Protein AF-A0A3A0EJ07-F1 (afdb_monomer_lite)

Sequence (93 aa):
MGAGAQTPLHGRLADVAAPVLLVAGAEDARFAAIARELAAAIPNARAALVPDAGHAVHLEKPRAFTALLRDFLARADAGRAPFHPPHAEEMRA

pLDDT: mean 86.98, std 17.7, range [43.0, 98.56]

Radius of gyration: 14.69 Å; chains: 1; bounding box: 44×26×38 Å

Foldseek 3Di:
DDPDDDDDCLVCLQVDPAAEEAEAEPVAVVSQVVQVVSQVSHPRYDYDYQYPDHGCCCVRPVPLVVVSVVQSVVCSVVVDGDDDDDDPVVRPD

Secondary structure (DSSP, 8-state):
-----PPP-GGGGGG--S-EEEEEETT-HHHHHHHHHHHHHSTTEEEEEETT--S-HHHHSHHHHHHHHHHHHHHHHTT----PPPPTTGGG-

Structure (mmCIF, N/CA/C/O backbone):
data_AF-A0A3A0EJ07-F1
#
_entry.id   AF-A0A3A0EJ07-F1
#
loop_
_atom_site.group_PDB
_atom_site.id
_atom_site.type_symbol
_atom_site.label_atom_id
_atom_site.label_alt_id
_atom_site.label_comp_id
_atom_site.label_asym_id
_atom_site.label_entity_id
_atom_site.label_seq_id
_atom_site.pdbx_PDB_ins_code
_atom_site.Cartn_x
_atom_site.Cartn_y
_atom_site.Cartn_z
_atom_site.occupancy
_atom_site.B_iso_or_equiv
_atom_site.auth_seq_id
_atom_site.auth_comp_id
_atom_site.auth_asym_id
_atom_site.auth_atom_id
_atom_site.pdbx_PDB_model_num
ATOM 1 N N . MET A 1 1 ? 28.458 3.612 11.582 1.00 49.59 1 MET A N 1
ATOM 2 C CA . MET A 1 1 ? 27.068 3.949 11.207 1.00 49.59 1 MET A CA 1
ATOM 3 C C . MET A 1 1 ? 26.164 2.876 11.791 1.00 49.59 1 MET A C 1
ATOM 5 O O . MET A 1 1 ? 26.390 1.712 11.492 1.00 49.59 1 MET A O 1
ATOM 9 N N . GLY A 1 2 ? 25.257 3.220 12.707 1.00 70.62 2 GLY A N 1
ATOM 10 C CA . GLY A 1 2 ? 24.337 2.250 13.315 1.00 70.62 2 GLY A CA 1
ATOM 11 C C . GLY A 1 2 ? 23.078 2.119 12.463 1.00 70.62 2 GLY A C 1
ATOM 12 O O . GLY A 1 2 ? 22.522 3.135 12.067 1.00 70.62 2 GLY A O 1
ATOM 13 N N . ALA A 1 3 ? 22.635 0.893 12.185 1.00 66.75 3 ALA A N 1
ATOM 14 C CA . ALA A 1 3 ? 21.564 0.583 11.231 1.00 66.75 3 ALA A CA 1
ATOM 15 C C . ALA A 1 3 ? 20.156 1.090 11.613 1.00 66.75 3 ALA A C 1
ATOM 17 O O . ALA A 1 3 ? 19.215 0.793 10.891 1.00 66.75 3 ALA A O 1
ATOM 18 N N . GLY A 1 4 ? 20.002 1.830 12.720 1.00 76.19 4 GLY A N 1
ATOM 19 C CA . GLY A 1 4 ? 18.703 2.240 13.254 1.00 76.19 4 GLY A CA 1
ATOM 20 C C . GLY A 1 4 ? 17.816 1.030 13.559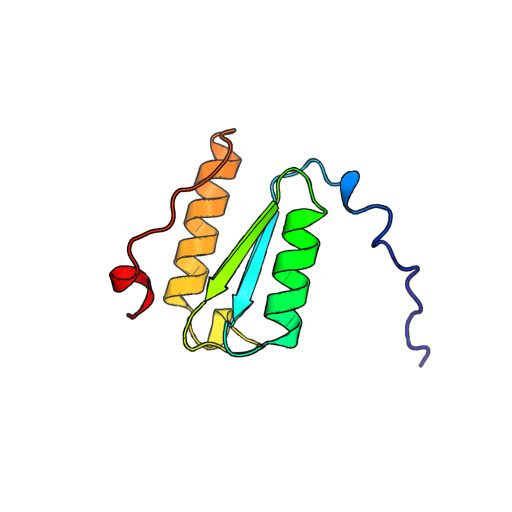 1.00 76.19 4 GLY A C 1
ATOM 21 O O . GLY A 1 4 ? 17.115 0.527 12.692 1.00 76.19 4 GLY A O 1
ATOM 22 N N . ALA A 1 5 ? 17.820 0.539 14.797 1.00 81.75 5 ALA A N 1
ATOM 23 C CA . ALA A 1 5 ? 16.889 -0.517 15.185 1.00 81.75 5 ALA A CA 1
ATOM 24 C C . ALA A 1 5 ? 15.541 0.113 15.560 1.00 81.75 5 ALA A C 1
ATOM 26 O O . ALA A 1 5 ? 15.412 0.701 16.632 1.00 81.75 5 ALA A O 1
ATOM 27 N N . GLN A 1 6 ? 14.544 0.012 14.680 1.00 85.38 6 GLN A N 1
ATOM 28 C CA . GLN A 1 6 ? 13.170 0.372 15.026 1.00 85.38 6 GLN A CA 1
ATOM 29 C C . GLN A 1 6 ? 12.460 -0.837 15.638 1.00 85.38 6 GLN A C 1
ATOM 31 O O . GLN A 1 6 ? 12.507 -1.939 15.089 1.00 85.38 6 GLN A O 1
ATOM 36 N N . THR A 1 7 ? 11.769 -0.625 16.758 1.00 90.38 7 THR A N 1
ATOM 37 C CA . THR A 1 7 ? 10.895 -1.642 17.351 1.00 90.38 7 THR A CA 1
ATOM 38 C C . THR A 1 7 ? 9.834 -2.084 16.334 1.00 90.38 7 THR A C 1
ATOM 40 O O . THR A 1 7 ? 9.192 -1.225 15.722 1.00 90.38 7 THR A O 1
ATOM 43 N N . PRO A 1 8 ? 9.602 -3.397 16.149 1.00 90.88 8 PRO A N 1
ATOM 44 C CA . PRO A 1 8 ? 8.537 -3.878 15.277 1.00 90.88 8 PRO A CA 1
ATOM 45 C C . PRO A 1 8 ? 7.161 -3.367 15.731 1.00 90.88 8 PRO A C 1
ATOM 47 O O . PRO A 1 8 ? 6.796 -3.520 16.894 1.00 90.88 8 PRO A O 1
ATOM 50 N N . LEU A 1 9 ? 6.375 -2.800 14.809 1.00 93.56 9 LEU A N 1
ATOM 51 C CA . LEU A 1 9 ? 5.039 -2.246 15.096 1.00 93.56 9 LEU A CA 1
ATOM 52 C C . LEU A 1 9 ? 3.879 -3.133 14.612 1.00 93.56 9 LEU A C 1
ATOM 54 O O . LEU A 1 9 ? 2.726 -2.725 14.702 1.00 93.56 9 LEU A O 1
ATOM 58 N N . HIS A 1 10 ? 4.153 -4.354 14.142 1.00 93.25 10 HIS A N 1
ATOM 59 C CA . HIS A 1 10 ? 3.132 -5.277 13.621 1.00 93.25 10 HIS A CA 1
ATOM 60 C C . HIS A 1 10 ? 1.982 -5.529 14.615 1.00 93.25 10 HIS A C 1
ATOM 62 O O . HIS A 1 10 ? 0.825 -5.597 14.214 1.00 93.25 10 HIS A O 1
ATOM 68 N N . GLY A 1 11 ? 2.274 -5.581 15.922 1.00 95.25 11 GLY A N 1
ATOM 69 C CA . GLY A 1 11 ? 1.259 -5.753 16.972 1.00 95.25 11 GLY A CA 1
ATOM 70 C C . GLY A 1 11 ? 0.325 -4.553 17.179 1.00 95.25 11 GLY A C 1
ATOM 71 O O . GLY A 1 11 ? -0.598 -4.644 17.978 1.00 95.25 11 GLY A O 1
ATOM 72 N N . ARG A 1 12 ? 0.560 -3.434 16.483 1.00 96.31 12 ARG A N 1
ATOM 73 C CA . ARG A 1 12 ? -0.215 -2.188 16.582 1.00 96.31 12 ARG A CA 1
ATOM 74 C C . ARG A 1 12 ? -0.926 -1.810 15.285 1.00 96.31 12 ARG A C 1
ATOM 76 O O . ARG A 1 12 ? -1.467 -0.717 15.182 1.00 96.31 12 ARG A O 1
ATOM 83 N N . LEU A 1 13 ? -0.933 -2.688 14.282 1.00 96.81 13 LEU A N 1
ATOM 84 C CA . LEU A 1 13 ? -1.594 -2.410 13.000 1.00 96.81 13 LEU A CA 1
ATOM 85 C C . LEU A 1 13 ? -3.101 -2.150 13.163 1.00 96.81 13 LEU A C 1
ATOM 87 O O . LEU A 1 13 ? -3.655 -1.314 12.454 1.00 96.81 13 LEU A O 1
ATOM 91 N N . ALA A 1 14 ? -3.733 -2.792 14.150 1.00 97.00 14 ALA A N 1
ATOM 92 C CA . ALA A 1 14 ? -5.133 -2.566 14.500 1.00 97.00 14 ALA A CA 1
ATOM 93 C C . ALA A 1 14 ? -5.419 -1.151 15.046 1.00 97.00 14 ALA A C 1
ATOM 95 O O . ALA A 1 14 ? -6.560 -0.700 14.973 1.00 97.00 14 ALA A O 1
ATOM 96 N N . ASP A 1 15 ? -4.403 -0.429 15.537 1.00 97.38 15 ASP A N 1
ATOM 97 C CA . ASP A 1 15 ? -4.548 0.945 16.044 1.00 97.38 15 ASP A CA 1
ATOM 98 C C . ASP A 1 15 ? -4.728 1.967 14.900 1.00 97.38 15 ASP A C 1
ATOM 100 O O . ASP A 1 15 ? -5.064 3.131 15.137 1.00 97.38 15 ASP A O 1
ATOM 104 N N . VAL A 1 16 ? -4.469 1.574 13.646 1.00 96.38 16 VAL A N 1
ATOM 105 C CA . VAL A 1 16 ? -4.543 2.468 12.485 1.00 96.38 16 VAL A CA 1
ATOM 106 C C . VAL A 1 16 ? -6.004 2.683 12.086 1.00 96.38 16 VAL A C 1
ATOM 108 O O . VAL A 1 16 ? -6.603 1.882 11.372 1.00 96.38 16 VAL A O 1
ATOM 111 N N . ALA A 1 17 ? -6.572 3.804 12.533 1.00 92.88 17 ALA A N 1
ATOM 112 C CA . ALA A 1 17 ? -7.957 4.177 12.238 1.00 92.88 17 ALA A CA 1
ATOM 113 C C . ALA A 1 17 ? -8.145 4.856 10.866 1.00 92.88 17 ALA A C 1
ATOM 115 O O . ALA A 1 17 ? -9.244 4.826 10.311 1.00 92.88 17 ALA A O 1
ATOM 116 N N . ALA A 1 18 ? -7.097 5.471 10.310 1.00 93.31 18 ALA A N 1
ATOM 117 C CA . ALA A 1 18 ? -7.175 6.152 9.019 1.00 93.31 18 ALA A CA 1
ATOM 118 C C . ALA A 1 18 ? -7.396 5.154 7.859 1.00 93.31 18 ALA A C 1
ATOM 120 O O . ALA A 1 18 ? -6.931 4.017 7.945 1.00 93.31 18 ALA A O 1
ATOM 121 N N . PRO A 1 19 ? -8.055 5.558 6.756 1.00 95.38 19 PRO A N 1
ATOM 122 C CA . PRO A 1 19 ? -8.095 4.758 5.535 1.00 95.38 19 PRO A CA 1
ATOM 123 C C . PRO A 1 19 ? -6.686 4.484 5.000 1.00 95.38 19 PRO A C 1
ATOM 125 O O . PRO A 1 19 ? -5.857 5.393 4.946 1.00 95.38 19 PRO A O 1
ATOM 128 N N . VAL A 1 20 ? -6.421 3.252 4.561 1.00 96.81 20 VAL A N 1
ATOM 129 C CA . VAL A 1 20 ? -5.107 2.844 4.040 1.00 96.81 20 VAL A CA 1
ATOM 130 C C . VAL A 1 20 ? -5.251 2.182 2.671 1.00 96.81 20 VAL A C 1
ATOM 132 O O . VAL A 1 20 ? -6.037 1.255 2.474 1.00 96.81 20 VAL A O 1
ATOM 135 N N . LEU A 1 21 ? -4.440 2.629 1.716 1.00 97.88 21 LEU A N 1
ATOM 136 C CA . LEU A 1 21 ? -4.225 1.944 0.447 1.00 97.88 21 LEU A CA 1
ATOM 137 C C . LEU A 1 21 ? -2.798 1.385 0.421 1.00 97.88 21 LEU A C 1
ATOM 139 O O . LEU A 1 21 ? -1.830 2.139 0.464 1.00 97.88 21 LEU A O 1
ATOM 143 N N . LEU A 1 22 ? -2.682 0.064 0.317 1.00 98.31 22 LEU A N 1
ATOM 144 C CA . LEU A 1 22 ? -1.428 -0.653 0.107 1.00 98.31 22 LEU A CA 1
ATOM 145 C C . LEU A 1 22 ? -1.313 -0.969 -1.385 1.00 98.31 22 LEU A C 1
ATOM 147 O O . LEU A 1 22 ? -2.188 -1.633 -1.937 1.00 98.31 22 LEU A O 1
ATOM 151 N N . VAL A 1 23 ? -0.252 -0.504 -2.042 1.00 98.38 23 VAL A N 1
ATOM 152 C CA . VAL A 1 23 ? -0.003 -0.771 -3.467 1.00 98.38 23 VAL A CA 1
ATOM 153 C C . VAL A 1 23 ? 1.264 -1.601 -3.598 1.00 98.38 23 VAL A C 1
ATOM 155 O O . VAL A 1 23 ? 2.305 -1.210 -3.074 1.00 98.38 23 VAL A O 1
ATOM 158 N N . ALA A 1 24 ? 1.182 -2.730 -4.297 1.00 98.56 24 ALA A N 1
ATOM 159 C CA . ALA A 1 24 ? 2.330 -3.586 -4.590 1.00 98.56 24 ALA A CA 1
ATOM 160 C C . ALA A 1 24 ? 2.236 -4.141 -6.015 1.00 98.56 24 ALA A C 1
ATOM 162 O O . ALA A 1 24 ? 1.146 -4.248 -6.576 1.00 98.56 24 ALA A O 1
ATOM 163 N N . GLY A 1 25 ? 3.375 -4.471 -6.617 1.00 98.50 25 GLY A N 1
ATOM 164 C CA . GLY A 1 25 ? 3.404 -5.129 -7.917 1.00 98.50 25 GLY A CA 1
ATOM 165 C C . GLY A 1 25 ? 3.113 -6.616 -7.774 1.00 98.50 25 GLY A C 1
ATOM 166 O O . GLY A 1 25 ? 3.526 -7.246 -6.801 1.00 98.50 25 GLY A O 1
ATOM 167 N N . ALA A 1 26 ? 2.370 -7.184 -8.720 1.00 98.00 26 ALA A N 1
ATOM 168 C CA . ALA A 1 26 ? 1.995 -8.594 -8.688 1.00 98.00 26 ALA A CA 1
ATOM 169 C C . ALA A 1 26 ? 3.191 -9.538 -8.919 1.00 98.00 26 ALA A C 1
ATOM 171 O O . ALA A 1 26 ? 3.136 -10.687 -8.482 1.00 98.00 26 ALA A O 1
ATOM 172 N N . GLU A 1 27 ? 4.259 -9.064 -9.568 1.00 98.19 27 GLU A N 1
ATOM 173 C CA . GLU A 1 27 ? 5.477 -9.846 -9.823 1.00 98.19 27 GLU A CA 1
ATOM 174 C C . GLU A 1 27 ? 6.440 -9.839 -8.623 1.00 98.19 27 GLU A C 1
ATOM 176 O O . GLU A 1 27 ? 7.289 -10.722 -8.498 1.00 98.19 27 GLU A O 1
ATOM 181 N N . ASP A 1 28 ? 6.271 -8.904 -7.681 1.00 97.88 28 ASP A N 1
ATOM 182 C CA . ASP A 1 28 ? 6.975 -8.912 -6.397 1.00 97.88 28 ASP A CA 1
ATOM 183 C C . ASP A 1 28 ? 6.201 -9.756 -5.373 1.00 97.88 28 ASP A C 1
ATOM 185 O O . ASP A 1 28 ? 5.482 -9.251 -4.506 1.00 97.88 28 ASP A O 1
ATOM 189 N N . ALA A 1 29 ? 6.344 -11.080 -5.479 1.00 97.81 29 ALA A N 1
ATOM 190 C CA . ALA A 1 29 ? 5.592 -12.040 -4.669 1.00 97.81 29 ALA A CA 1
ATOM 191 C C . ALA A 1 29 ? 5.712 -11.791 -3.153 1.00 97.81 29 ALA A C 1
ATOM 193 O O . ALA A 1 29 ? 4.738 -11.968 -2.416 1.00 97.81 29 ALA A O 1
ATOM 194 N N . ARG A 1 30 ? 6.887 -11.346 -2.685 1.00 98.00 30 ARG A N 1
ATOM 195 C CA . ARG A 1 30 ? 7.132 -11.059 -1.267 1.00 98.00 30 ARG A CA 1
ATOM 196 C C . ARG A 1 30 ? 6.300 -9.869 -0.807 1.00 98.00 30 ARG A C 1
ATOM 198 O O . ARG A 1 30 ? 5.585 -9.973 0.188 1.00 98.00 30 ARG A O 1
ATOM 205 N N . PHE A 1 31 ? 6.382 -8.746 -1.514 1.00 97.94 31 PH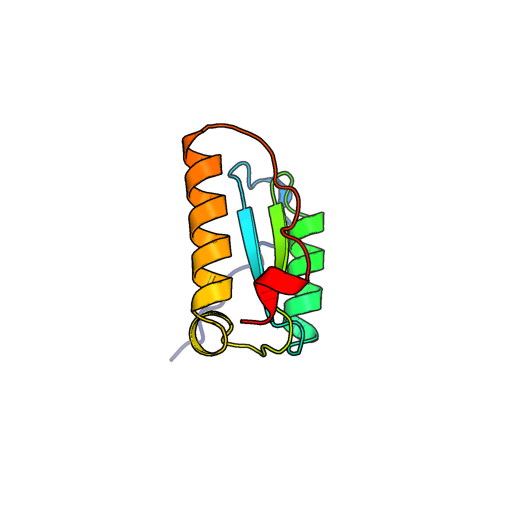E A N 1
ATOM 206 C CA . PHE A 1 31 ? 5.659 -7.541 -1.114 1.00 97.94 31 PHE A CA 1
ATOM 207 C C . PHE A 1 31 ? 4.161 -7.633 -1.421 1.00 97.94 31 PHE A C 1
ATOM 209 O O . PHE A 1 31 ? 3.360 -7.074 -0.675 1.00 97.94 31 PHE A O 1
ATOM 216 N N . ALA A 1 32 ? 3.754 -8.414 -2.424 1.00 98.12 32 ALA A N 1
ATOM 217 C CA . ALA A 1 32 ? 2.354 -8.750 -2.657 1.00 98.12 32 ALA A CA 1
ATOM 218 C C . ALA A 1 32 ? 1.748 -9.566 -1.500 1.00 98.12 32 ALA A C 1
ATOM 220 O O . ALA A 1 32 ? 0.599 -9.332 -1.123 1.00 98.12 32 ALA A O 1
ATOM 221 N N . ALA A 1 33 ? 2.497 -10.511 -0.918 1.00 98.44 33 ALA A N 1
ATOM 222 C CA . ALA A 1 33 ? 2.065 -11.245 0.274 1.00 98.44 33 ALA A CA 1
ATOM 223 C C . ALA A 1 33 ? 1.954 -10.316 1.492 1.00 98.44 33 ALA A C 1
ATOM 225 O O . ALA A 1 33 ? 0.890 -10.247 2.105 1.00 98.44 33 ALA A O 1
ATOM 226 N N . ILE A 1 34 ? 2.990 -9.512 1.759 1.00 98.19 34 ILE A N 1
ATOM 227 C CA . ILE A 1 34 ? 2.992 -8.533 2.859 1.00 98.19 34 ILE A CA 1
ATOM 228 C C . ILE A 1 34 ? 1.824 -7.546 2.721 1.00 98.19 34 ILE A C 1
ATOM 230 O O . ILE A 1 34 ? 1.131 -7.273 3.694 1.00 98.19 34 ILE A O 1
ATOM 234 N N . ALA A 1 35 ? 1.548 -7.031 1.519 1.00 98.19 35 ALA A N 1
ATOM 235 C CA . ALA A 1 35 ? 0.424 -6.123 1.297 1.00 98.19 35 ALA A CA 1
ATOM 236 C C . ALA A 1 35 ? -0.925 -6.776 1.644 1.00 98.19 35 ALA A C 1
ATOM 238 O O . ALA A 1 35 ? -1.780 -6.128 2.245 1.00 98.19 35 ALA A O 1
ATOM 239 N N . ARG A 1 36 ? -1.119 -8.060 1.314 1.00 98.06 36 ARG A N 1
ATOM 240 C CA . ARG A 1 36 ? -2.330 -8.801 1.705 1.00 98.06 36 ARG A CA 1
ATOM 241 C C . ARG A 1 36 ? -2.412 -9.007 3.218 1.00 98.06 36 ARG A C 1
ATOM 243 O O . ARG A 1 36 ? -3.478 -8.801 3.788 1.00 98.06 36 ARG A O 1
ATOM 250 N N . GLU A 1 37 ? -1.305 -9.369 3.861 1.00 97.81 37 GLU A N 1
ATOM 251 C CA . GLU A 1 37 ? -1.232 -9.543 5.318 1.00 97.81 37 GLU A CA 1
ATOM 252 C C . GLU A 1 37 ? -1.557 -8.238 6.059 1.00 97.81 37 GLU A C 1
ATOM 254 O O . GLU A 1 37 ? -2.392 -8.223 6.962 1.00 97.81 37 GLU A O 1
ATOM 259 N N . LEU A 1 38 ? -0.962 -7.121 5.634 1.00 97.81 38 LEU A N 1
ATOM 260 C CA . LEU A 1 38 ? -1.227 -5.802 6.209 1.00 97.81 38 LEU A CA 1
ATOM 261 C C . LEU A 1 38 ? -2.678 -5.360 5.979 1.00 97.81 38 LEU A C 1
ATOM 263 O O . LEU A 1 38 ? -3.291 -4.808 6.890 1.00 97.81 38 LEU A O 1
ATOM 267 N N . ALA A 1 39 ? -3.247 -5.630 4.800 1.00 97.38 39 ALA A N 1
ATOM 268 C CA . ALA A 1 39 ? -4.649 -5.326 4.517 1.00 97.38 39 ALA A CA 1
ATOM 269 C C . 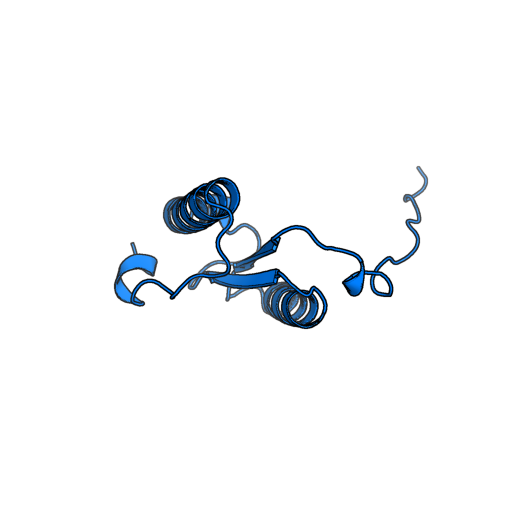ALA A 1 39 ? -5.616 -6.121 5.407 1.00 97.38 39 ALA A C 1
ATOM 271 O O . ALA A 1 39 ? -6.668 -5.605 5.764 1.00 97.38 39 ALA A O 1
ATOM 272 N N . ALA A 1 40 ? -5.260 -7.352 5.785 1.00 97.06 40 ALA A N 1
ATOM 273 C CA . ALA A 1 40 ? -6.050 -8.156 6.714 1.00 97.06 40 ALA A CA 1
ATOM 274 C C . ALA A 1 40 ? -5.922 -7.683 8.176 1.00 97.06 40 ALA A C 1
ATOM 276 O O . ALA A 1 40 ? -6.835 -7.897 8.969 1.00 97.06 40 ALA A O 1
ATOM 277 N N . ALA A 1 41 ? -4.797 -7.060 8.540 1.00 97.44 41 ALA A N 1
ATOM 278 C CA . ALA A 1 41 ? -4.513 -6.625 9.908 1.00 97.44 41 ALA A CA 1
ATOM 279 C C . ALA A 1 41 ? -4.985 -5.193 10.229 1.00 97.44 41 ALA A C 1
ATOM 281 O O . ALA A 1 41 ? -5.209 -4.873 11.397 1.00 97.44 41 ALA A O 1
ATOM 282 N N . ILE A 1 42 ? -5.108 -4.322 9.223 1.00 97.88 42 ILE A N 1
ATOM 283 C CA . ILE A 1 42 ? -5.514 -2.920 9.394 1.00 97.88 42 ILE A CA 1
ATOM 284 C C . ILE A 1 42 ? -7.019 -2.781 9.081 1.00 97.88 42 ILE A C 1
ATOM 286 O O . ILE A 1 42 ? -7.419 -3.076 7.955 1.00 97.88 42 ILE A O 1
ATOM 290 N N . PRO A 1 43 ? -7.858 -2.264 10.004 1.00 95.19 43 PRO A N 1
ATOM 291 C CA . PRO A 1 43 ? -9.320 -2.269 9.855 1.00 95.19 43 PRO A CA 1
ATOM 292 C C . PRO A 1 43 ? -9.852 -1.586 8.589 1.00 95.19 43 PRO A C 1
ATOM 294 O O . PRO A 1 43 ? -10.815 -2.052 7.987 1.00 95.19 43 PRO A O 1
ATOM 297 N N . ASN A 1 44 ? -9.219 -0.483 8.182 1.00 94.00 44 ASN A N 1
ATOM 298 C CA . ASN A 1 44 ? -9.647 0.343 7.050 1.00 94.00 44 ASN A CA 1
ATOM 299 C C .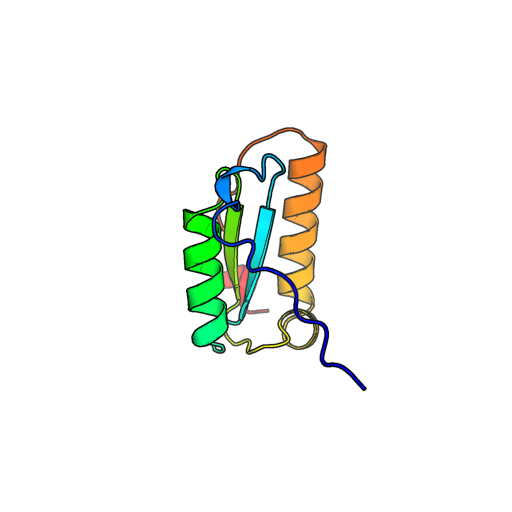 ASN A 1 44 ? -8.658 0.281 5.874 1.00 94.00 44 ASN A C 1
ATOM 301 O O . ASN A 1 44 ? -8.504 1.259 5.135 1.00 94.00 44 ASN A O 1
ATOM 305 N N . ALA A 1 45 ? -7.956 -0.846 5.715 1.00 96.56 45 ALA A N 1
ATOM 306 C CA . ALA A 1 45 ? -6.991 -1.037 4.642 1.00 96.56 45 ALA A CA 1
ATOM 307 C C . ALA A 1 45 ? -7.532 -1.837 3.459 1.00 96.56 45 ALA A C 1
ATOM 309 O O . ALA A 1 45 ? -8.393 -2.704 3.581 1.00 96.56 45 ALA A O 1
ATOM 310 N N . ARG A 1 46 ? -6.940 -1.581 2.292 1.00 94.88 46 ARG A N 1
ATOM 311 C CA . ARG A 1 46 ? -7.081 -2.417 1.097 1.00 94.88 46 ARG A CA 1
ATOM 312 C C . ARG A 1 46 ? -5.737 -2.605 0.408 1.00 94.88 46 ARG A C 1
ATOM 314 O O . ARG A 1 46 ? -4.935 -1.673 0.364 1.00 94.88 46 ARG A O 1
ATOM 321 N N . ALA A 1 47 ? -5.530 -3.781 -0.177 1.00 97.94 47 ALA A N 1
ATOM 322 C CA . ALA A 1 47 ? -4.391 -4.061 -1.045 1.00 97.94 47 ALA A CA 1
ATOM 323 C C . ALA A 1 47 ? -4.799 -3.970 -2.521 1.00 97.94 47 ALA A C 1
ATOM 325 O O . ALA A 1 47 ? -5.773 -4.594 -2.941 1.00 97.94 47 ALA A O 1
ATOM 326 N N . ALA A 1 48 ? -4.030 -3.222 -3.306 1.00 98.06 48 ALA A N 1
ATOM 327 C CA . ALA A 1 48 ? -4.112 -3.162 -4.756 1.00 98.06 48 ALA A CA 1
ATOM 328 C C . ALA A 1 48 ? -2.830 -3.758 -5.345 1.00 98.06 48 ALA A C 1
ATOM 330 O O . ALA A 1 48 ? -1.746 -3.189 -5.202 1.00 98.06 48 ALA A O 1
ATOM 331 N N . LEU A 1 49 ? -2.963 -4.917 -5.990 1.00 98.31 49 LEU A N 1
ATOM 332 C CA . LEU A 1 49 ? -1.855 -5.572 -6.675 1.00 98.31 49 LEU A CA 1
ATOM 333 C C . LEU A 1 49 ? -1.891 -5.204 -8.152 1.00 98.31 49 LEU A C 1
ATOM 335 O O . LEU A 1 49 ? -2.877 -5.489 -8.831 1.00 98.31 49 LEU A O 1
ATOM 339 N N . VAL A 1 50 ? -0.837 -4.548 -8.630 1.00 98.06 50 VAL A N 1
ATOM 340 C CA . VAL A 1 50 ? -0.742 -4.072 -10.011 1.00 98.06 50 VAL A CA 1
ATOM 341 C C . VAL A 1 50 ? -0.135 -5.173 -10.885 1.00 98.06 50 VAL A C 1
ATOM 343 O O . VAL A 1 50 ? 1.000 -5.575 -10.621 1.00 98.06 50 VAL A O 1
ATOM 346 N N . PRO A 1 51 ? -0.866 -5.688 -11.894 1.00 97.19 51 PRO A N 1
ATOM 347 C CA . PRO A 1 51 ? -0.343 -6.677 -12.831 1.00 97.19 51 PRO A CA 1
ATOM 348 C C . PRO A 1 51 ? 0.890 -6.169 -13.583 1.00 97.19 51 PRO A C 1
ATOM 350 O O . PRO A 1 51 ? 1.030 -4.966 -13.816 1.00 97.19 51 PRO A O 1
ATOM 353 N N . ASP A 1 52 ? 1.750 -7.102 -13.991 1.00 97.31 52 ASP A N 1
ATOM 354 C CA . ASP A 1 52 ? 2.928 -6.845 -14.829 1.00 97.31 52 ASP A CA 1
ATOM 355 C C . ASP A 1 52 ? 3.874 -5.770 -14.251 1.00 97.31 52 ASP A C 1
ATOM 357 O O . ASP A 1 52 ? 4.445 -4.966 -14.992 1.00 97.31 52 ASP A O 1
ATOM 361 N N . ALA A 1 53 ? 3.956 -5.686 -12.920 1.00 98.19 53 ALA A N 1
ATOM 362 C CA . ALA A 1 53 ? 4.812 -4.758 -12.190 1.00 98.19 53 ALA A CA 1
ATOM 363 C C . ALA A 1 53 ? 5.540 -5.484 -11.057 1.00 98.19 53 ALA A C 1
ATOM 365 O O . ALA A 1 53 ? 4.933 -6.285 -10.334 1.00 98.19 53 ALA A O 1
ATOM 366 N N . GLY A 1 54 ? 6.816 -5.154 -10.883 1.00 97.56 54 GLY A N 1
ATOM 367 C CA . GLY A 1 54 ? 7.656 -5.599 -9.782 1.00 97.56 54 GLY A CA 1
ATOM 368 C C . GLY A 1 54 ? 7.623 -4.637 -8.594 1.00 97.56 54 GLY A C 1
ATOM 369 O O . GLY A 1 54 ? 6.572 -4.183 -8.138 1.00 97.56 54 GLY A O 1
ATOM 370 N N . HIS A 1 55 ? 8.800 -4.349 -8.046 1.00 97.38 55 HIS A N 1
ATOM 371 C CA . HIS A 1 55 ? 8.932 -3.603 -6.796 1.00 97.38 55 HIS A CA 1
ATOM 372 C C . HIS A 1 55 ? 8.518 -2.128 -6.927 1.00 97.38 55 HIS A C 1
ATOM 374 O O . HIS A 1 55 ? 7.938 -1.542 -6.010 1.00 97.38 55 HIS A O 1
ATOM 380 N N . ALA A 1 56 ? 8.802 -1.503 -8.072 1.00 97.69 56 ALA A N 1
ATOM 381 C CA . ALA A 1 56 ? 8.695 -0.062 -8.259 1.00 97.69 56 ALA A CA 1
ATOM 382 C C . ALA A 1 56 ? 7.458 0.305 -9.089 1.00 97.69 56 ALA A C 1
ATOM 384 O O . ALA A 1 56 ? 7.555 0.990 -10.105 1.00 97.69 56 ALA A O 1
ATOM 385 N N . VAL A 1 57 ? 6.270 -0.093 -8.617 1.00 98.19 57 VAL A N 1
ATOM 386 C CA . VAL A 1 57 ? 4.976 0.095 -9.312 1.00 98.19 57 VAL A CA 1
ATOM 387 C C . VAL A 1 57 ? 4.777 1.506 -9.875 1.00 98.19 57 VAL A C 1
ATOM 389 O O . VAL A 1 57 ? 4.289 1.668 -10.989 1.00 98.19 57 VAL A O 1
ATOM 392 N N . HIS A 1 58 ? 5.159 2.541 -9.125 1.00 97.56 58 HIS A N 1
ATOM 393 C CA . HIS A 1 58 ? 4.999 3.937 -9.537 1.00 97.56 58 HIS A CA 1
ATOM 394 C C . HIS A 1 58 ? 5.896 4.342 -10.722 1.00 97.56 58 HIS A C 1
ATOM 396 O O . HIS A 1 58 ? 5.545 5.274 -11.441 1.00 97.56 58 HIS A O 1
ATOM 402 N N . LEU A 1 59 ? 7.021 3.653 -10.941 1.00 98.06 59 LEU A N 1
ATOM 403 C CA . LEU A 1 59 ? 7.911 3.853 -12.090 1.00 98.06 59 LEU A CA 1
ATOM 404 C C . LEU A 1 59 ? 7.534 2.942 -13.260 1.00 98.06 59 LEU A C 1
ATOM 406 O O . LEU A 1 59 ? 7.552 3.377 -14.406 1.00 98.06 59 LEU A O 1
ATOM 410 N N . GLU A 1 60 ? 7.182 1.690 -12.970 1.00 97.94 60 GLU A N 1
ATOM 411 C CA . GLU A 1 60 ? 6.882 0.670 -13.981 1.00 97.94 60 GLU A CA 1
ATOM 412 C C . GLU A 1 60 ? 5.493 0.866 -14.608 1.00 97.94 60 GLU A C 1
ATOM 414 O O . GLU A 1 60 ? 5.316 0.710 -15.815 1.00 97.94 60 GLU A O 1
ATOM 419 N N . LYS A 1 61 ? 4.500 1.244 -13.791 1.00 98.19 61 LYS A N 1
ATOM 420 C CA . LYS A 1 61 ? 3.097 1.456 -14.183 1.00 98.19 61 LYS A CA 1
ATOM 421 C C . LYS A 1 61 ? 2.573 2.796 -13.638 1.00 98.19 61 LYS A C 1
ATOM 423 O O . LYS A 1 61 ? 1.609 2.823 -12.864 1.00 98.19 61 LYS A O 1
ATOM 428 N N . PRO A 1 62 ? 3.154 3.941 -14.046 1.00 97.88 62 PRO A N 1
ATOM 429 C CA . PRO A 1 62 ? 2.829 5.255 -13.481 1.00 97.88 62 PRO A CA 1
ATOM 430 C C . PRO A 1 62 ? 1.350 5.634 -13.640 1.00 97.88 62 PRO A C 1
ATOM 432 O O . PRO A 1 62 ? 0.775 6.285 -12.764 1.00 97.88 62 PRO A O 1
ATOM 435 N N . ARG A 1 63 ? 0.711 5.205 -14.738 1.00 97.62 63 ARG A N 1
ATOM 436 C CA . ARG A 1 63 ? -0.717 5.447 -15.000 1.00 97.62 63 ARG A CA 1
ATOM 437 C C . ARG A 1 63 ? -1.607 4.692 -14.019 1.00 97.62 63 ARG A C 1
ATOM 439 O O . ARG A 1 63 ? -2.415 5.324 -13.341 1.00 97.62 63 ARG A O 1
ATOM 446 N N . ALA A 1 64 ? -1.403 3.380 -13.886 1.00 97.25 64 ALA A N 1
ATOM 447 C CA . ALA A 1 64 ? -2.144 2.545 -12.943 1.00 97.25 64 ALA A CA 1
ATOM 448 C C . ALA A 1 64 ? -1.951 3.025 -11.496 1.00 97.25 64 ALA A C 1
ATOM 450 O O . ALA A 1 64 ? -2.923 3.195 -10.761 1.00 97.25 64 ALA A O 1
ATOM 451 N N . PHE A 1 65 ? -0.710 3.337 -11.107 1.00 98.06 65 PHE A N 1
ATOM 452 C CA . PHE A 1 65 ? -0.406 3.892 -9.788 1.00 98.06 65 PHE A CA 1
ATOM 453 C C . PHE A 1 65 ? -1.147 5.215 -9.529 1.00 98.06 65 PHE A C 1
ATOM 455 O O . PHE A 1 65 ? -1.802 5.375 -8.500 1.00 98.06 65 PHE A O 1
ATOM 462 N N . THR A 1 66 ? -1.091 6.156 -10.479 1.00 98.00 66 THR A N 1
ATOM 463 C CA . THR A 1 66 ? -1.749 7.467 -10.348 1.00 98.00 66 THR A CA 1
ATOM 464 C C . THR A 1 66 ? -3.269 7.336 -10.276 1.00 98.00 66 THR A C 1
ATOM 466 O O . THR A 1 66 ? -3.904 8.058 -9.508 1.00 98.00 66 THR A O 1
ATOM 469 N N . ALA A 1 67 ? -3.864 6.417 -11.039 1.00 97.75 67 ALA A N 1
ATOM 470 C CA . ALA A 1 67 ? -5.299 6.151 -10.991 1.00 97.75 67 ALA A CA 1
ATOM 471 C C . ALA A 1 67 ? -5.731 5.639 -9.605 1.00 97.75 67 ALA A C 1
ATOM 473 O O . ALA A 1 67 ? -6.662 6.189 -9.016 1.00 97.75 67 ALA A O 1
ATOM 474 N N . LEU A 1 68 ? -5.003 4.662 -9.047 1.00 97.69 68 LEU A N 1
ATOM 475 C CA . LEU A 1 68 ? -5.239 4.144 -7.694 1.00 97.69 68 LEU A CA 1
ATOM 476 C C . LEU A 1 68 ? -5.117 5.242 -6.629 1.00 97.69 68 LEU A C 1
ATOM 478 O O . LEU A 1 68 ?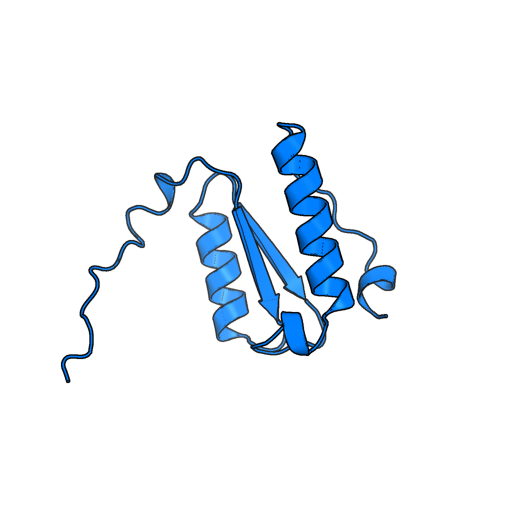 -5.967 5.344 -5.742 1.00 97.69 68 LEU A O 1
ATOM 482 N N . LEU A 1 69 ? -4.085 6.084 -6.735 1.00 96.25 69 LEU A N 1
ATOM 483 C CA . LEU A 1 69 ? -3.855 7.192 -5.810 1.00 96.25 69 LEU A CA 1
ATOM 484 C C . LEU A 1 69 ? -4.985 8.229 -5.872 1.00 96.25 69 LEU A C 1
ATOM 486 O O . LEU A 1 69 ? -5.501 8.634 -4.832 1.00 96.25 69 LEU A O 1
ATOM 490 N N . ARG A 1 70 ? -5.402 8.644 -7.075 1.00 96.81 70 ARG A N 1
ATOM 491 C CA . ARG A 1 70 ? -6.484 9.627 -7.253 1.00 96.81 70 ARG A CA 1
ATOM 492 C C . ARG A 1 70 ? -7.823 9.114 -6.735 1.00 96.81 70 ARG A C 1
ATOM 494 O O . ARG A 1 70 ? -8.507 9.857 -6.038 1.00 96.81 70 ARG A O 1
ATOM 501 N N . ASP A 1 71 ? -8.177 7.865 -7.042 1.00 95.31 71 ASP A N 1
ATOM 502 C CA . ASP A 1 71 ? -9.397 7.237 -6.520 1.00 95.31 71 ASP A CA 1
ATOM 503 C C . ASP A 1 71 ? -9.388 7.192 -4.986 1.00 95.31 71 ASP A C 1
ATOM 505 O O . ASP A 1 71 ? -10.385 7.530 -4.347 1.00 95.31 71 ASP A O 1
ATOM 509 N N . PHE A 1 72 ? -8.257 6.814 -4.385 1.00 95.88 72 PHE A N 1
ATOM 510 C CA . PHE A 1 72 ? -8.124 6.779 -2.933 1.00 95.88 72 PHE A CA 1
ATOM 511 C C . PHE A 1 72 ? -8.316 8.156 -2.295 1.00 95.88 72 PHE A C 1
ATOM 513 O O . PHE A 1 72 ? -9.116 8.276 -1.367 1.00 95.88 72 PHE A O 1
ATOM 520 N N . LEU A 1 73 ? -7.641 9.187 -2.811 1.00 94.00 73 LEU A N 1
ATOM 521 C CA . LEU A 1 73 ? -7.738 10.548 -2.278 1.00 94.00 73 LEU A CA 1
ATOM 522 C C . LEU A 1 73 ? -9.159 11.109 -2.406 1.00 94.00 73 LEU A C 1
ATOM 524 O O . LEU A 1 73 ? -9.715 11.584 -1.422 1.00 94.00 73 LEU A O 1
ATOM 528 N N . ALA A 1 74 ? -9.797 10.948 -3.569 1.00 91.94 74 ALA A N 1
ATOM 529 C CA . ALA 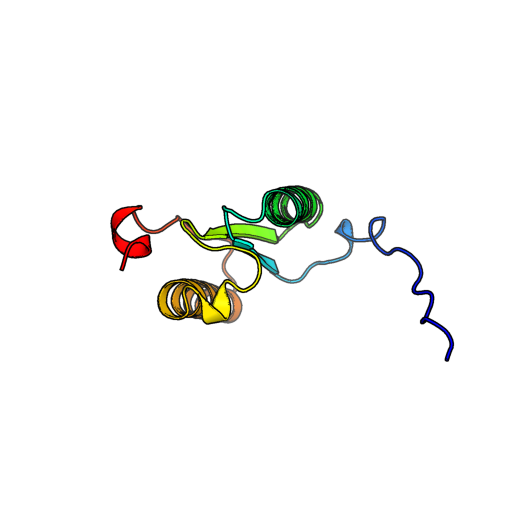A 1 74 ? -11.166 11.420 -3.781 1.00 91.94 74 ALA A CA 1
ATOM 530 C C . ALA A 1 74 ? -12.178 10.791 -2.802 1.00 91.94 74 ALA A C 1
ATOM 532 O O . ALA A 1 74 ? -13.141 11.438 -2.394 1.00 91.94 74 ALA A O 1
ATOM 533 N N . ARG A 1 75 ? -11.976 9.526 -2.408 1.00 81.88 75 ARG A N 1
ATOM 534 C CA . ARG A 1 75 ? -12.843 8.838 -1.434 1.00 81.88 75 ARG A CA 1
ATOM 535 C C . ARG A 1 75 ? -12.536 9.218 0.007 1.00 81.88 75 ARG A C 1
ATOM 537 O O . ARG A 1 75 ? -13.470 9.319 0.802 1.00 81.88 75 ARG A O 1
ATOM 544 N N . ALA A 1 76 ? -11.258 9.418 0.329 1.00 80.38 76 ALA A N 1
ATOM 545 C CA . ALA A 1 76 ? -10.830 9.883 1.642 1.00 80.38 76 ALA A CA 1
ATOM 546 C C . ALA A 1 76 ? -11.404 11.278 1.939 1.00 80.38 76 ALA A C 1
ATOM 548 O O . ALA A 1 76 ? -11.971 11.480 3.011 1.00 80.38 76 ALA A O 1
ATOM 549 N N . ASP A 1 77 ? -11.373 12.180 0.954 1.00 74.44 77 ASP A N 1
ATOM 550 C CA . ASP A 1 77 ? -11.953 13.526 1.056 1.00 74.44 77 ASP A CA 1
ATOM 551 C C . ASP A 1 77 ? -13.489 13.502 1.189 1.00 74.44 77 ASP A C 1
ATOM 553 O O . ASP A 1 77 ? -14.085 14.392 1.793 1.00 74.44 77 ASP A O 1
ATOM 557 N N . ALA A 1 78 ? -14.147 12.460 0.667 1.00 67.75 78 ALA A N 1
ATOM 558 C CA . ALA A 1 78 ? -15.601 12.297 0.698 1.00 67.75 78 ALA A CA 1
ATOM 559 C C . ALA A 1 78 ? -16.143 11.536 1.931 1.00 67.75 78 ALA A C 1
ATOM 561 O O . ALA A 1 78 ? -17.352 11.307 2.014 1.00 67.75 78 ALA A O 1
ATOM 562 N N . GLY A 1 79 ? -15.290 11.095 2.865 1.00 62.47 79 GLY A N 1
ATOM 563 C CA . GLY A 1 79 ? -15.712 10.391 4.087 1.00 62.47 79 GLY A CA 1
ATOM 564 C C . GLY A 1 79 ? -16.425 9.041 3.870 1.00 62.47 79 GLY A C 1
ATOM 565 O O . GLY A 1 79 ? -17.204 8.623 4.726 1.00 62.47 79 GLY A O 1
ATOM 566 N N . ARG A 1 80 ? -16.206 8.349 2.737 1.00 55.78 80 ARG A N 1
ATOM 567 C CA . ARG A 1 80 ? -16.869 7.066 2.384 1.00 55.78 80 ARG A CA 1
ATOM 568 C C . ARG A 1 80 ? -15.919 5.851 2.411 1.00 55.78 80 ARG A C 1
ATOM 570 O O . ARG A 1 80 ? -14.808 5.921 1.895 1.00 55.78 80 ARG A O 1
ATOM 577 N N . ALA A 1 81 ? -16.403 4.708 2.923 1.00 49.91 81 ALA A N 1
ATOM 578 C CA . ALA A 1 81 ? -15.759 3.372 2.896 1.00 49.91 81 ALA A CA 1
ATOM 579 C C . ALA A 1 81 ? -16.099 2.573 1.586 1.00 49.91 81 ALA A C 1
ATOM 581 O O . ALA A 1 81 ? -16.974 3.026 0.844 1.00 49.91 81 ALA A O 1
ATOM 582 N N . PRO A 1 82 ? -15.409 1.464 1.198 1.00 58.06 82 PRO A N 1
ATOM 583 C CA . PRO A 1 82 ? -14.495 1.493 0.052 1.00 58.06 82 PRO A CA 1
ATOM 584 C C . PRO A 1 82 ? -14.955 0.831 -1.272 1.00 58.06 82 PRO A C 1
ATOM 586 O O . PRO A 1 82 ? -15.867 0.018 -1.346 1.00 58.06 82 PRO A O 1
ATOM 589 N N . PHE A 1 83 ? -14.216 1.261 -2.301 1.00 57.84 83 PHE A N 1
ATOM 590 C CA . PHE A 1 83 ? -14.005 0.854 -3.701 1.00 57.84 83 PHE A CA 1
ATOM 591 C C . PHE A 1 83 ? -14.482 -0.506 -4.250 1.00 57.84 83 PHE A C 1
ATOM 593 O O . PHE A 1 83 ? -14.257 -1.560 -3.663 1.00 57.84 83 PHE A O 1
ATOM 600 N N . HIS A 1 84 ? -14.963 -0.448 -5.499 1.00 49.44 84 HIS A N 1
ATOM 601 C CA . HIS A 1 84 ? -15.117 -1.558 -6.445 1.00 49.44 84 HIS A CA 1
ATOM 602 C C . HIS A 1 84 ? -13.950 -1.492 -7.452 1.00 49.44 84 HIS A C 1
ATOM 604 O O . HIS A 1 84 ? -13.673 -0.390 -7.931 1.00 49.44 84 HIS A O 1
ATOM 610 N N . PRO A 1 85 ? -13.241 -2.592 -7.763 1.00 44.91 85 PRO A N 1
ATOM 611 C CA . PRO A 1 85 ? -12.150 -2.543 -8.732 1.00 44.91 85 PRO A CA 1
ATOM 612 C C . PRO A 1 85 ? -12.662 -2.122 -10.120 1.00 44.91 85 PRO A C 1
ATOM 614 O O . PRO A 1 85 ? -13.738 -2.576 -10.516 1.00 44.91 85 PRO A O 1
ATOM 617 N N . PRO A 1 86 ? -11.921 -1.281 -10.870 1.00 51.91 86 PRO A N 1
ATOM 618 C CA . PRO A 1 86 ? -12.172 -1.111 -12.293 1.00 51.91 86 PRO A CA 1
ATOM 619 C C . PRO A 1 86 ? -11.962 -2.447 -13.012 1.00 51.91 86 PRO A C 1
ATOM 621 O O . PRO A 1 86 ? -11.195 -3.306 -12.561 1.00 51.91 86 PRO A O 1
ATOM 624 N N . HIS A 1 87 ? -12.674 -2.640 -14.121 1.00 46.19 87 HIS A N 1
ATOM 625 C CA . HIS A 1 87 ? -12.575 -3.854 -14.923 1.00 46.19 87 HIS A CA 1
ATOM 626 C C . HIS A 1 87 ? -11.124 -4.069 -15.385 1.00 46.19 87 HIS A C 1
ATOM 628 O O . HIS A 1 87 ? -10.416 -3.120 -15.716 1.00 46.19 87 HIS A O 1
ATOM 634 N N . ALA A 1 88 ? -10.683 -5.331 -15.426 1.00 49.44 88 ALA A N 1
ATOM 635 C CA . ALA A 1 88 ? -9.297 -5.725 -15.703 1.00 49.44 88 ALA A CA 1
ATOM 636 C C . ALA A 1 88 ? -8.709 -5.167 -17.021 1.00 49.44 88 ALA A C 1
ATOM 638 O O . ALA A 1 88 ? -7.490 -5.151 -17.183 1.00 49.44 88 ALA A O 1
ATOM 639 N N . GLU A 1 89 ? -9.550 -4.700 -17.947 1.00 46.81 89 GLU A N 1
ATOM 640 C CA . GLU A 1 89 ? -9.142 -4.036 -19.191 1.00 46.81 89 GLU A CA 1
ATOM 641 C C . GLU A 1 89 ? -8.513 -2.649 -18.978 1.00 46.81 89 GLU A C 1
ATOM 643 O O . GLU A 1 89 ? -7.581 -2.302 -19.698 1.00 46.81 89 GLU A O 1
ATOM 648 N N . GLU A 1 90 ? -8.925 -1.880 -17.965 1.00 49.69 90 GLU A N 1
ATOM 649 C CA . GLU A 1 90 ? -8.398 -0.521 -17.727 1.00 49.69 90 GLU A CA 1
ATOM 650 C C . GLU A 1 90 ? -7.005 -0.521 -17.074 1.00 49.69 90 GLU A C 1
ATOM 652 O O . GLU A 1 90 ? -6.293 0.480 -17.107 1.00 49.69 90 GLU A O 1
ATOM 657 N N . MET A 1 91 ? -6.587 -1.653 -16.503 1.00 56.47 91 MET A N 1
ATOM 658 C CA . MET A 1 91 ? -5.299 -1.797 -15.813 1.00 56.47 91 MET A CA 1
ATOM 659 C C . MET A 1 91 ? -4.156 -2.262 -16.732 1.00 56.47 91 MET A C 1
ATOM 661 O O . MET A 1 91 ? -3.025 -2.393 -16.267 1.00 56.47 91 MET A O 1
ATOM 665 N N . ARG A 1 92 ? -4.433 -2.522 -18.017 1.00 48.06 92 ARG A N 1
ATOM 666 C CA . ARG A 1 92 ? -3.466 -3.055 -18.997 1.00 48.06 92 ARG A CA 1
ATOM 667 C C . ARG A 1 92 ? -2.875 -2.009 -19.960 1.00 48.06 92 ARG A C 1
ATOM 669 O O . ARG A 1 92 ? -2.113 -2.395 -20.843 1.00 48.06 92 ARG A O 1
ATOM 676 N N . ALA A 1 93 ? -3.189 -0.719 -19.800 1.00 43.00 93 ALA A N 1
ATOM 677 C CA . ALA A 1 93 ? -2.718 0.382 -20.660 1.00 43.00 93 ALA A CA 1
ATOM 678 C C . ALA A 1 93 ? -1.782 1.365 -19.934 1.00 43.00 93 ALA A C 1
ATOM 680 O O . ALA A 1 93 ? -0.934 1.984 -20.618 1.00 43.00 93 ALA A O 1
#